Protein AF-A0AAW0XEG1-F1 (afdb_monomer_lite)

Structure (mmCIF, N/CA/C/O backbone):
data_AF-A0AAW0XEG1-F1
#
_entry.id   AF-A0AAW0XEG1-F1
#
loop_
_atom_site.group_PDB
_atom_site.id
_atom_site.type_symbol
_atom_site.label_atom_id
_atom_site.label_alt_id
_atom_site.label_comp_id
_atom_site.label_asym_id
_atom_site.label_entity_id
_atom_site.label_seq_id
_atom_site.pdbx_PDB_ins_code
_atom_site.Cartn_x
_atom_site.Cartn_y
_atom_site.Cartn_z
_atom_site.occupancy
_atom_site.B_iso_or_equiv
_atom_site.auth_seq_id
_atom_site.auth_comp_id
_atom_site.auth_asym_id
_atom_site.auth_atom_id
_atom_site.pdbx_PDB_model_num
ATOM 1 N N . ARG A 1 1 ? 23.188 5.602 -5.938 1.00 61.78 1 ARG A N 1
ATOM 2 C CA . ARG A 1 1 ? 23.023 4.148 -5.656 1.00 61.7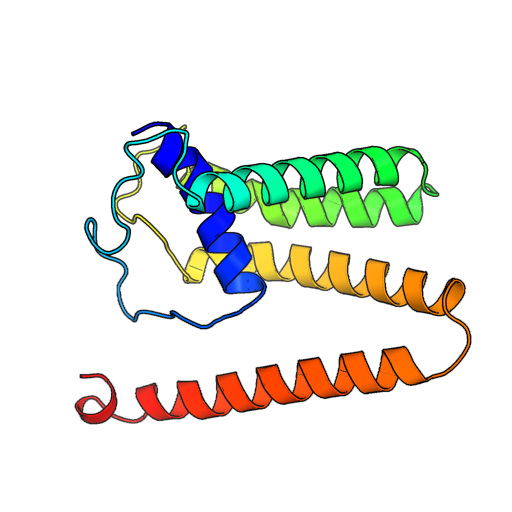8 1 ARG A CA 1
ATOM 3 C C . ARG A 1 1 ? 22.244 3.903 -4.361 1.00 61.78 1 ARG A C 1
ATOM 5 O O . ARG A 1 1 ? 21.169 3.340 -4.462 1.00 61.78 1 ARG A O 1
ATOM 12 N N . PHE A 1 2 ? 22.697 4.361 -3.184 1.00 68.75 2 PHE A N 1
ATOM 13 C CA . PHE A 1 2 ? 21.941 4.204 -1.921 1.00 68.75 2 PHE A CA 1
ATOM 14 C C . PHE A 1 2 ? 20.541 4.850 -1.949 1.00 68.75 2 PHE A C 1
ATOM 16 O O . PHE A 1 2 ? 19.564 4.214 -1.578 1.00 68.75 2 PHE A O 1
ATOM 23 N N . LEU A 1 3 ? 20.418 6.069 -2.488 1.00 65.62 3 LEU A N 1
ATOM 24 C CA . LEU A 1 3 ? 19.125 6.761 -2.622 1.00 65.62 3 LEU A CA 1
ATOM 25 C C . LEU A 1 3 ? 18.113 5.974 -3.461 1.00 65.62 3 LEU A C 1
ATOM 27 O O . LEU A 1 3 ? 16.948 5.868 -3.092 1.00 65.62 3 LEU A O 1
ATOM 31 N N . THR A 1 4 ? 18.576 5.345 -4.544 1.00 69.75 4 THR A N 1
ATOM 32 C CA . THR A 1 4 ? 17.756 4.444 -5.358 1.00 69.75 4 THR A CA 1
ATOM 33 C C . THR A 1 4 ? 17.249 3.261 -4.533 1.00 69.75 4 THR A C 1
ATOM 35 O O . THR A 1 4 ? 16.065 2.957 -4.594 1.00 69.75 4 THR A O 1
ATOM 38 N N . PHE A 1 5 ? 18.096 2.640 -3.702 1.00 72.56 5 PHE A N 1
ATOM 39 C CA . PHE A 1 5 ? 17.668 1.548 -2.818 1.00 72.56 5 PHE A CA 1
ATOM 40 C C . PHE A 1 5 ? 16.590 1.980 -1.817 1.00 72.56 5 PHE A C 1
ATOM 42 O O . PHE A 1 5 ? 15.662 1.217 -1.576 1.00 72.56 5 PHE A O 1
ATOM 49 N N . CYS A 1 6 ? 16.664 3.198 -1.274 1.00 70.56 6 CYS A N 1
ATOM 50 C CA . CYS A 1 6 ? 15.621 3.738 -0.394 1.00 70.56 6 CYS A CA 1
ATOM 51 C C . CYS A 1 6 ? 14.329 4.101 -1.144 1.00 70.56 6 CYS A C 1
ATOM 53 O O . CYS A 1 6 ? 13.245 4.051 -0.565 1.00 70.56 6 CYS A O 1
ATOM 55 N N . TYR A 1 7 ? 14.433 4.463 -2.423 1.00 77.56 7 TYR A N 1
ATOM 56 C CA . TYR A 1 7 ? 13.288 4.792 -3.271 1.00 77.56 7 TYR A CA 1
ATOM 57 C C . TYR A 1 7 ? 12.526 3.555 -3.762 1.00 77.56 7 TYR A C 1
ATOM 59 O O . TYR A 1 7 ? 11.307 3.609 -3.899 1.00 77.56 7 TYR A O 1
ATOM 67 N N . LEU A 1 8 ? 13.198 2.420 -3.976 1.00 76.19 8 LEU A N 1
ATOM 68 C CA . LEU A 1 8 ? 12.555 1.200 -4.479 1.00 76.19 8 LEU A CA 1
ATOM 69 C C . LEU A 1 8 ? 11.386 0.706 -3.597 1.00 76.19 8 LEU A C 1
ATOM 71 O O . LEU A 1 8 ? 10.320 0.428 -4.148 1.00 76.19 8 LEU A O 1
ATOM 75 N N . PRO A 1 9 ? 11.487 0.634 -2.254 1.00 76.00 9 PRO A N 1
ATOM 76 C CA . PRO A 1 9 ? 10.338 0.335 -1.397 1.00 76.00 9 PRO A CA 1
ATOM 77 C C . PRO A 1 9 ? 9.203 1.353 -1.538 1.00 76.00 9 PRO A C 1
ATOM 79 O O . PRO A 1 9 ? 8.036 0.967 -1.561 1.00 76.00 9 PRO A O 1
ATOM 82 N N . ALA A 1 10 ? 9.531 2.641 -1.676 1.00 78.50 10 ALA A N 1
ATOM 83 C CA . ALA A 1 10 ? 8.532 3.687 -1.865 1.00 78.50 10 ALA A CA 1
ATOM 84 C C . ALA A 1 10 ? 7.791 3.536 -3.197 1.00 78.50 10 ALA A C 1
ATOM 86 O O . ALA A 1 10 ? 6.569 3.654 -3.240 1.00 78.50 10 ALA A O 1
ATOM 87 N N . HIS A 1 11 ? 8.513 3.188 -4.261 1.00 78.81 11 HIS A N 1
ATOM 88 C CA . HIS A 1 11 ? 7.935 2.862 -5.559 1.00 78.81 11 HIS A CA 1
ATOM 89 C C . HIS A 1 11 ? 7.040 1.611 -5.489 1.00 78.81 11 HIS A C 1
ATOM 91 O O . HIS A 1 11 ? 5.926 1.616 -6.002 1.00 78.81 11 HIS A O 1
ATOM 97 N N . ASN A 1 12 ? 7.470 0.566 -4.778 1.00 79.50 12 ASN A N 1
ATOM 98 C CA . ASN A 1 12 ? 6.676 -0.650 -4.570 1.00 79.50 12 ASN A CA 1
ATOM 99 C C . ASN A 1 12 ? 5.373 -0.393 -3.793 1.00 79.50 12 ASN A C 1
ATOM 101 O O . ASN A 1 12 ? 4.319 -0.912 -4.154 1.00 79.50 12 ASN A O 1
ATOM 105 N N . VAL A 1 13 ? 5.411 0.433 -2.745 1.00 77.75 13 VAL A N 1
ATOM 106 C CA . VAL A 1 13 ? 4.193 0.818 -2.013 1.00 77.75 13 VAL A CA 1
ATOM 107 C C . VAL A 1 13 ? 3.319 1.757 -2.837 1.00 77.75 13 VAL A C 1
ATOM 109 O O . VAL A 1 13 ? 2.096 1.672 -2.762 1.00 77.75 13 VAL A O 1
ATOM 112 N N . TRP A 1 14 ? 3.913 2.607 -3.674 1.00 81.06 14 TRP A N 1
ATOM 113 C CA . TRP A 1 14 ? 3.147 3.388 -4.638 1.00 81.06 14 TRP A CA 1
ATOM 114 C C . TRP A 1 14 ? 2.378 2.487 -5.609 1.00 81.06 14 TRP A C 1
ATOM 116 O O . TRP A 1 14 ? 1.207 2.752 -5.856 1.00 81.06 14 TRP A O 1
ATOM 126 N N . LEU A 1 15 ? 2.969 1.382 -6.076 1.00 75.88 15 LEU A N 1
ATOM 127 C CA . LEU A 1 15 ? 2.259 0.388 -6.892 1.00 75.88 15 LEU A CA 1
ATOM 128 C C . LEU A 1 15 ? 1.104 -0.289 -6.131 1.00 75.88 15 LEU A C 1
ATOM 130 O O . LEU A 1 15 ? 0.058 -0.534 -6.730 1.00 75.88 15 LEU A O 1
ATOM 134 N N . LEU A 1 16 ? 1.252 -0.537 -4.821 1.00 75.12 16 LEU A N 1
ATOM 135 C CA . LEU A 1 16 ? 0.166 -1.048 -3.965 1.00 75.12 16 LEU A CA 1
ATOM 136 C C . LEU A 1 16 ? -0.976 -0.033 -3.791 1.00 75.12 16 LEU A C 1
ATOM 138 O O . LEU A 1 16 ? -2.147 -0.409 -3.782 1.00 75.12 16 LEU A O 1
ATOM 142 N N . LEU A 1 17 ? -0.639 1.248 -3.626 1.00 75.75 17 LEU A N 1
ATOM 143 C CA . LEU A 1 17 ? -1.598 2.336 -3.419 1.00 75.75 17 LEU A CA 1
ATOM 144 C C . LEU A 1 17 ? -2.317 2.730 -4.708 1.00 75.75 17 LEU A C 1
ATOM 146 O O . LEU A 1 17 ? -3.522 2.979 -4.713 1.00 75.75 17 LEU A O 1
ATOM 150 N N . CYS A 1 18 ? -1.556 2.838 -5.790 1.00 76.12 18 CYS A N 1
ATOM 151 C CA . CYS A 1 18 ? -2.005 3.348 -7.066 1.00 76.12 18 CYS A CA 1
ATOM 152 C C . CYS A 1 18 ? -1.326 2.554 -8.196 1.00 76.12 18 CYS A C 1
ATOM 154 O O . CYS A 1 18 ? -0.233 2.914 -8.645 1.00 76.12 18 CYS A O 1
ATOM 156 N N . PRO A 1 19 ? -1.979 1.495 -8.708 1.00 73.56 19 PRO A N 1
ATOM 157 C CA . PRO A 1 19 ? -1.448 0.672 -9.793 1.00 73.56 19 PRO A CA 1
ATOM 158 C C . PRO A 1 19 ? -1.523 1.432 -11.132 1.00 73.56 19 PRO A C 1
ATOM 160 O O . PRO A 1 19 ? -2.399 1.171 -11.952 1.00 73.56 19 PRO A O 1
ATOM 163 N N . VAL A 1 20 ? -0.721 2.487 -11.332 1.00 64.38 20 VAL A N 1
ATOM 164 C CA . VAL A 1 20 ? -0.742 3.333 -12.553 1.00 64.38 20 VAL A CA 1
ATOM 165 C C . VAL A 1 20 ? 0.253 2.853 -13.593 1.00 64.38 20 VAL A C 1
ATOM 167 O O . VAL A 1 20 ? -0.089 2.786 -14.766 1.00 64.38 20 VAL A O 1
ATOM 170 N N . THR A 1 21 ? 1.458 2.499 -13.168 1.00 65.50 21 THR A N 1
ATOM 171 C CA . THR A 1 21 ? 2.552 2.108 -14.054 1.00 65.50 21 THR A CA 1
ATOM 172 C C . THR A 1 21 ? 2.866 0.636 -13.831 1.00 65.50 21 THR A C 1
ATOM 174 O O . THR A 1 21 ? 3.871 0.330 -13.208 1.00 65.50 21 THR A O 1
ATOM 177 N N . LEU A 1 22 ? 1.992 -0.285 -14.251 1.00 68.12 22 LEU A N 1
ATOM 178 C CA . LEU A 1 22 ? 2.372 -1.703 -14.304 1.00 68.12 22 LEU A CA 1
ATOM 179 C C . LEU A 1 22 ? 3.110 -1.968 -15.610 1.00 68.12 22 LEU A C 1
ATOM 181 O O . LEU A 1 22 ? 2.597 -1.621 -16.670 1.00 68.12 22 LEU A O 1
ATOM 185 N N . SER A 1 23 ? 4.259 -2.626 -15.539 1.00 68.88 23 SER A N 1
ATOM 186 C CA . SER A 1 23 ? 4.997 -3.127 -16.700 1.00 68.88 23 SER A CA 1
ATOM 187 C C . SER A 1 23 ? 5.017 -4.651 -16.662 1.00 68.88 23 SER A C 1
ATOM 189 O O . SER A 1 23 ? 5.055 -5.218 -15.573 1.00 68.88 23 SER A O 1
ATOM 191 N N . TYR A 1 24 ? 5.007 -5.300 -17.830 1.00 64.38 24 TYR A N 1
ATOM 192 C CA . TYR A 1 24 ? 5.131 -6.760 -17.924 1.00 64.38 24 TYR A CA 1
ATOM 193 C C . TYR A 1 24 ? 6.534 -7.242 -17.509 1.00 64.38 24 TYR A C 1
ATOM 195 O O . TYR A 1 24 ? 6.685 -8.361 -17.024 1.00 64.38 24 TYR A O 1
ATOM 203 N N . ASP A 1 25 ? 7.551 -6.393 -17.687 1.00 64.81 25 ASP A N 1
ATOM 204 C CA . ASP A 1 25 ? 8.924 -6.625 -17.246 1.00 64.81 25 ASP A CA 1
ATOM 205 C C . ASP A 1 25 ? 9.535 -5.304 -16.750 1.00 64.81 25 ASP A C 1
ATOM 207 O O . ASP A 1 25 ? 9.392 -4.250 -17.380 1.00 64.81 25 ASP A O 1
ATOM 211 N N . TRP A 1 26 ? 10.178 -5.349 -15.584 1.00 66.50 26 TRP A N 1
ATOM 212 C CA . TRP A 1 26 ? 10.880 -4.215 -14.981 1.00 66.50 26 TRP A CA 1
ATOM 213 C C . TRP A 1 26 ? 12.379 -4.454 -15.121 1.00 66.50 26 TRP A C 1
ATOM 215 O O . TRP A 1 26 ? 13.023 -5.043 -14.247 1.00 66.50 26 TRP A O 1
ATOM 225 N N . GLN A 1 27 ? 12.931 -3.997 -16.239 1.00 63.75 27 GLN A N 1
ATOM 226 C CA . GLN A 1 27 ? 14.347 -4.147 -16.550 1.00 63.75 27 GLN A CA 1
ATOM 227 C C . GLN A 1 27 ? 15.208 -3.123 -15.791 1.00 63.75 27 GLN A C 1
ATOM 229 O O . GLN A 1 27 ? 14.716 -2.151 -15.214 1.00 63.75 27 GLN A O 1
ATOM 234 N N . MET A 1 28 ? 16.525 -3.356 -15.776 1.00 54.81 28 MET A N 1
ATOM 235 C CA . MET A 1 28 ? 17.515 -2.606 -14.981 1.00 54.81 28 MET A CA 1
ATOM 236 C C . MET A 1 28 ? 17.533 -1.081 -15.219 1.00 54.81 28 MET A C 1
ATOM 238 O O . MET A 1 28 ? 18.046 -0.354 -14.372 1.00 54.81 28 MET A O 1
ATOM 242 N N . GLU A 1 29 ? 16.930 -0.584 -16.304 1.00 59.56 29 GLU A N 1
ATOM 243 C CA . GLU A 1 29 ? 16.856 0.847 -16.645 1.00 59.56 29 GLU A CA 1
ATOM 244 C C . GLU A 1 29 ? 15.446 1.453 -16.551 1.00 59.56 29 GLU A C 1
ATOM 246 O O . GLU A 1 29 ? 15.262 2.644 -16.798 1.00 59.56 29 GLU A O 1
ATOM 251 N N . SER A 1 30 ? 14.435 0.679 -16.147 1.00 60.16 30 SER A N 1
ATOM 252 C CA . SER A 1 30 ? 13.047 1.161 -16.085 1.00 60.16 30 SER A CA 1
ATOM 253 C C . SER A 1 30 ? 12.821 2.238 -15.012 1.00 60.16 30 SER A C 1
ATOM 255 O O . SER A 1 30 ? 11.851 2.991 -15.085 1.00 60.16 30 SER A O 1
ATOM 257 N N . ILE A 1 31 ? 13.703 2.329 -14.008 1.00 68.06 31 ILE A N 1
ATOM 258 C CA . ILE A 1 31 ? 13.630 3.331 -12.937 1.00 68.06 31 ILE A CA 1
ATOM 259 C C . ILE A 1 31 ? 14.883 4.216 -12.997 1.00 68.06 31 ILE A C 1
ATOM 261 O O . ILE A 1 31 ? 15.975 3.736 -12.679 1.00 68.06 31 ILE A O 1
ATOM 265 N N . PRO A 1 32 ? 14.750 5.515 -13.344 1.00 69.75 32 PRO A N 1
ATOM 266 C CA . PRO A 1 32 ? 15.899 6.406 -13.444 1.00 69.75 32 PRO A CA 1
ATOM 267 C C . PRO A 1 32 ? 16.610 6.528 -12.100 1.00 69.75 32 PRO A C 1
ATOM 269 O O . PRO A 1 32 ? 15.967 6.661 -11.052 1.00 69.75 32 PRO A O 1
ATOM 272 N N . LEU A 1 33 ? 17.941 6.503 -12.140 1.00 71.12 33 LEU A N 1
ATOM 273 C CA . LEU A 1 33 ? 18.761 6.549 -10.941 1.00 71.12 33 LEU A CA 1
ATOM 274 C C . LEU A 1 33 ? 18.563 7.884 -10.211 1.00 71.12 33 LEU A C 1
ATOM 276 O O . LEU A 1 33 ? 18.797 8.947 -10.777 1.00 71.12 33 LEU A O 1
ATOM 280 N N . VAL A 1 34 ? 18.191 7.828 -8.932 1.00 72.00 34 VAL A N 1
ATOM 281 C CA . VAL A 1 34 ? 18.130 9.028 -8.091 1.00 72.00 34 VAL A CA 1
ATOM 282 C C . VAL A 1 34 ? 19.562 9.445 -7.748 1.00 72.00 34 VAL A C 1
ATOM 284 O O . VAL A 1 34 ? 20.238 8.800 -6.936 1.00 72.00 34 VAL A O 1
ATOM 287 N N . SER A 1 35 ? 20.048 10.490 -8.419 1.00 66.56 35 SER A N 1
ATOM 288 C CA . SER A 1 35 ? 21.395 11.047 -8.240 1.00 66.56 35 SER A CA 1
ATOM 289 C C . SER A 1 35 ? 21.447 12.152 -7.187 1.00 66.56 35 SER A C 1
ATOM 291 O O . SER A 1 35 ? 22.475 12.323 -6.537 1.00 66.56 35 SER A O 1
ATOM 293 N N . THR A 1 36 ? 20.344 12.879 -6.997 1.00 72.94 36 THR A N 1
ATOM 294 C CA . THR A 1 36 ? 20.314 14.125 -6.221 1.00 72.94 36 THR A CA 1
ATOM 295 C C . THR A 1 36 ? 19.432 13.980 -4.984 1.00 72.94 36 THR A C 1
ATOM 297 O O . THR A 1 36 ? 18.353 13.394 -5.041 1.00 72.94 36 THR A O 1
ATOM 300 N N . LEU A 1 37 ? 19.864 14.548 -3.854 1.00 66.38 37 LEU A N 1
ATOM 301 C CA . LEU A 1 37 ? 19.084 14.562 -2.606 1.00 66.38 37 LEU A CA 1
ATOM 302 C C . LEU A 1 37 ? 17.812 15.425 -2.709 1.00 66.38 37 LEU A C 1
ATOM 304 O O . LEU A 1 37 ? 16.800 15.097 -2.100 1.00 66.38 37 LEU A O 1
ATOM 308 N N . LEU A 1 38 ? 17.848 16.476 -3.532 1.00 71.44 38 LEU A N 1
ATOM 309 C CA . LEU A 1 38 ? 16.732 17.388 -3.825 1.00 71.44 38 LEU A CA 1
ATOM 310 C C . LEU A 1 38 ? 15.744 16.858 -4.877 1.00 71.44 38 LEU A C 1
ATOM 312 O O . LEU A 1 38 ? 14.826 17.572 -5.268 1.00 71.44 38 LEU A O 1
ATOM 316 N N . ASP A 1 39 ? 15.920 15.627 -5.356 1.00 73.69 39 ASP A N 1
ATOM 317 C CA . ASP A 1 39 ? 14.936 15.011 -6.242 1.00 73.69 39 ASP A CA 1
ATOM 318 C C . ASP A 1 39 ? 13.613 14.804 -5.480 1.00 73.69 39 ASP A C 1
ATOM 320 O O . ASP A 1 39 ? 13.593 14.209 -4.397 1.00 73.69 39 ASP A O 1
ATOM 324 N N . GLY A 1 40 ? 12.496 15.268 -6.051 1.00 73.62 40 GLY A N 1
ATOM 325 C CA . GLY A 1 40 ? 11.155 15.116 -5.473 1.00 73.62 40 GLY A CA 1
ATOM 326 C C . GLY A 1 40 ? 10.788 13.655 -5.186 1.00 73.62 40 GLY A C 1
ATOM 327 O O . GLY A 1 40 ? 9.984 13.374 -4.297 1.00 73.62 40 GLY A O 1
ATOM 328 N N . ARG A 1 41 ? 11.445 12.695 -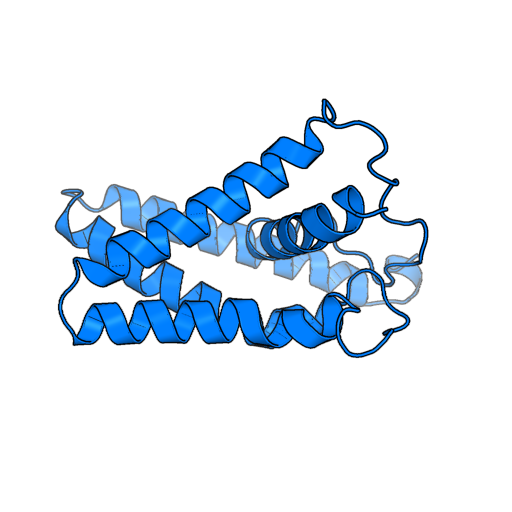5.847 1.00 76.88 41 ARG A N 1
ATOM 329 C CA . ARG A 1 41 ? 11.313 11.255 -5.562 1.00 76.88 41 ARG A CA 1
ATOM 330 C C . ARG A 1 41 ? 11.731 10.873 -4.142 1.00 76.88 41 ARG A C 1
ATOM 332 O O . ARG A 1 41 ? 11.136 9.967 -3.562 1.00 76.88 41 ARG A O 1
ATOM 339 N N . ASN A 1 42 ? 12.685 11.584 -3.540 1.00 79.75 42 ASN A N 1
ATOM 340 C CA . ASN A 1 42 ? 13.080 11.339 -2.151 1.00 79.75 42 ASN A CA 1
ATOM 341 C C . ASN A 1 42 ? 11.968 11.712 -1.162 1.00 79.75 42 ASN A C 1
ATOM 343 O O . ASN A 1 42 ? 11.888 11.111 -0.091 1.00 79.75 42 ASN A O 1
ATOM 347 N N . MET A 1 43 ? 11.058 12.625 -1.527 1.00 80.44 43 MET A N 1
ATOM 348 C CA . MET A 1 43 ? 9.878 12.925 -0.709 1.00 80.44 43 MET A CA 1
ATOM 349 C C . MET A 1 43 ? 8.952 11.709 -0.591 1.00 80.44 43 MET A C 1
ATOM 351 O O . MET A 1 43 ? 8.361 11.490 0.467 1.00 80.44 43 MET A O 1
ATOM 355 N N . ALA A 1 44 ? 8.864 10.871 -1.631 1.00 80.00 44 ALA A N 1
ATOM 356 C CA . ALA A 1 44 ? 8.105 9.623 -1.572 1.00 80.00 44 ALA A CA 1
ATOM 357 C C . ALA A 1 44 ? 8.738 8.638 -0.571 1.00 80.00 44 ALA A C 1
ATOM 359 O O . ALA A 1 44 ? 8.040 8.061 0.258 1.00 80.00 44 ALA A O 1
ATOM 360 N N . SER A 1 45 ? 10.067 8.516 -0.566 1.00 81.75 45 SER A N 1
ATOM 361 C CA . SER A 1 45 ? 10.791 7.696 0.416 1.00 81.75 45 SER A CA 1
ATOM 362 C C . SER A 1 45 ? 10.607 8.215 1.843 1.00 81.75 45 SER A C 1
ATOM 364 O O . SER A 1 45 ? 10.291 7.446 2.750 1.00 81.75 45 SER A O 1
ATOM 366 N N . ILE A 1 46 ? 10.747 9.527 2.051 1.00 83.94 46 ILE A N 1
ATOM 367 C CA . ILE A 1 46 ? 10.569 10.156 3.367 1.00 83.94 46 ILE A CA 1
ATOM 368 C C . ILE A 1 46 ? 9.133 9.962 3.864 1.00 83.94 46 ILE A C 1
ATOM 370 O O . ILE A 1 46 ? 8.935 9.520 4.995 1.00 83.94 46 ILE A O 1
ATOM 374 N N . SER A 1 47 ? 8.126 10.243 3.033 1.00 86.25 47 SER A N 1
ATOM 375 C CA . SER A 1 47 ? 6.712 10.061 3.399 1.00 86.25 47 SER A CA 1
ATOM 376 C C . SER A 1 47 ? 6.377 8.602 3.730 1.00 86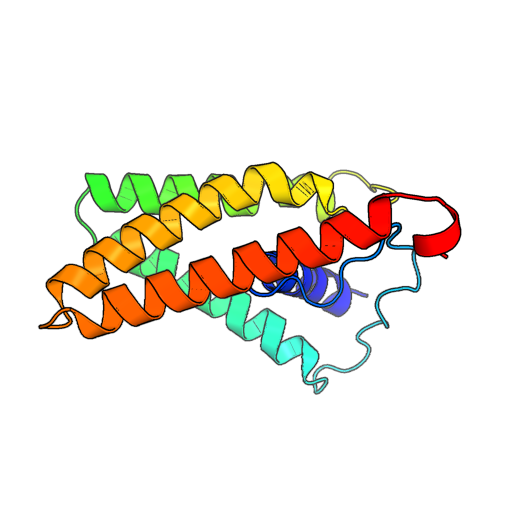.25 47 SER A C 1
ATOM 378 O O . SER A 1 47 ? 5.681 8.335 4.711 1.00 86.25 47 SER A O 1
ATOM 380 N N . LEU A 1 48 ? 6.945 7.642 2.998 1.00 84.62 48 LEU A N 1
ATOM 381 C CA . LEU A 1 48 ? 6.813 6.222 3.307 1.00 84.62 48 LEU A CA 1
ATOM 382 C C . LEU A 1 48 ? 7.392 5.880 4.685 1.00 84.62 48 LEU A C 1
ATOM 384 O O . LEU A 1 48 ? 6.662 5.389 5.547 1.00 84.62 48 LEU A O 1
ATOM 388 N N . TYR A 1 49 ? 8.677 6.149 4.922 1.00 85.38 49 TYR A N 1
ATOM 389 C CA . TYR A 1 49 ? 9.322 5.767 6.181 1.00 85.38 49 TYR A CA 1
ATOM 390 C C . TYR A 1 49 ? 8.721 6.498 7.386 1.00 85.38 49 TYR A C 1
ATOM 392 O O . TYR A 1 49 ? 8.544 5.891 8.444 1.00 85.38 49 TYR A O 1
ATOM 400 N N . THR A 1 50 ? 8.330 7.765 7.223 1.00 87.00 50 THR A N 1
ATOM 401 C CA . THR A 1 50 ? 7.604 8.510 8.264 1.00 87.00 50 THR A CA 1
ATOM 402 C C . THR A 1 50 ? 6.231 7.906 8.543 1.00 87.00 50 THR A C 1
ATOM 404 O O . THR A 1 50 ? 5.891 7.721 9.710 1.00 87.00 50 THR A O 1
ATOM 407 N N . SER A 1 51 ? 5.461 7.516 7.522 1.00 87.19 51 SER A N 1
ATOM 408 C CA . SER A 1 51 ? 4.164 6.856 7.728 1.00 87.19 51 SER A CA 1
ATOM 409 C C . SER A 1 51 ? 4.299 5.511 8.454 1.00 87.19 51 SER A C 1
ATOM 411 O O . SER A 1 51 ? 3.546 5.246 9.392 1.00 87.19 51 SER A O 1
ATOM 413 N N . LEU A 1 52 ? 5.302 4.697 8.104 1.00 86.81 52 LEU A N 1
ATOM 414 C CA . LEU A 1 52 ? 5.599 3.431 8.782 1.00 86.81 52 LEU A CA 1
ATOM 415 C C . LEU A 1 52 ? 5.997 3.657 10.243 1.00 86.81 52 LEU A C 1
ATOM 417 O O . LEU A 1 52 ? 5.509 2.955 11.132 1.00 86.81 52 LEU A O 1
ATOM 421 N N . LEU A 1 53 ? 6.835 4.663 10.504 1.00 88.38 53 LEU A N 1
ATOM 422 C CA . LEU A 1 53 ? 7.238 5.035 11.858 1.00 88.38 53 LEU A CA 1
ATOM 423 C C . LEU A 1 53 ? 6.036 5.493 12.691 1.00 88.38 53 LEU A C 1
ATOM 425 O O . LEU A 1 53 ? 5.853 5.025 13.814 1.00 88.38 53 LEU A O 1
ATOM 429 N N . LEU A 1 54 ? 5.182 6.359 12.141 1.00 90.62 54 LEU A N 1
ATOM 430 C CA . LEU A 1 54 ? 3.970 6.824 12.816 1.00 90.62 54 LEU A CA 1
ATOM 431 C C . LEU A 1 54 ? 3.005 5.670 13.101 1.00 90.62 54 LEU A C 1
ATOM 433 O O . LEU A 1 54 ? 2.461 5.593 14.202 1.00 90.62 54 LEU A O 1
ATOM 437 N N . LEU A 1 55 ? 2.825 4.744 12.156 1.00 87.69 55 LEU A N 1
ATOM 438 C CA . LEU A 1 55 ? 2.014 3.543 12.361 1.00 87.69 55 LEU A CA 1
ATOM 439 C C . LEU A 1 55 ? 2.579 2.676 13.488 1.00 87.69 55 LEU A C 1
ATOM 441 O O . LEU A 1 55 ? 1.821 2.291 14.381 1.00 87.69 55 LEU A O 1
ATOM 445 N N . MET A 1 56 ? 3.892 2.446 13.504 1.00 87.88 56 MET A N 1
ATOM 446 C CA . MET A 1 56 ? 4.573 1.681 14.549 1.00 87.88 56 MET A CA 1
ATOM 447 C C . MET A 1 56 ? 4.432 2.340 15.929 1.00 87.88 56 MET A C 1
ATOM 449 O O . MET A 1 56 ? 4.019 1.692 16.891 1.00 87.88 56 MET A O 1
ATOM 453 N N . VAL A 1 57 ? 4.680 3.648 16.029 1.00 90.31 57 VAL A N 1
ATOM 454 C CA . VAL A 1 57 ? 4.513 4.412 17.278 1.00 90.31 57 VAL A CA 1
ATOM 455 C C . VAL A 1 57 ? 3.048 4.421 17.721 1.00 90.31 57 VAL A C 1
ATOM 457 O O . VAL A 1 57 ? 2.751 4.240 18.903 1.00 90.31 57 VAL A O 1
ATOM 460 N N . SER A 1 58 ? 2.106 4.572 16.786 1.00 86.75 58 SER A N 1
ATOM 461 C CA . SER A 1 58 ? 0.675 4.517 17.095 1.00 86.75 58 SER A CA 1
ATOM 462 C C . SER A 1 58 ? 0.249 3.136 17.600 1.00 86.75 58 SER A C 1
ATOM 464 O O . SER A 1 58 ? -0.608 3.056 18.478 1.00 86.75 58 SER A O 1
ATOM 466 N N . ALA A 1 59 ? 0.866 2.054 17.108 1.00 87.81 59 ALA A N 1
ATOM 467 C CA . ALA A 1 59 ? 0.590 0.692 17.553 1.00 87.81 59 ALA A CA 1
ATOM 468 C C . ALA A 1 59 ? 0.963 0.491 19.029 1.00 87.81 59 ALA A C 1
ATOM 470 O O . ALA A 1 59 ? 0.260 -0.224 19.745 1.00 87.81 59 ALA A O 1
ATOM 471 N N . LEU A 1 60 ? 2.006 1.171 19.520 1.00 87.88 60 LEU A N 1
ATOM 472 C CA . LEU A 1 60 ? 2.391 1.129 20.937 1.00 87.88 60 LEU A CA 1
ATOM 473 C C . LEU A 1 60 ? 1.320 1.729 21.859 1.00 87.88 60 LEU A C 1
ATOM 475 O O . LEU A 1 60 ? 1.187 1.290 22.998 1.00 87.88 60 LEU A O 1
ATOM 479 N N . ARG A 1 61 ? 0.524 2.682 21.358 1.00 87.12 61 ARG A N 1
ATOM 480 C CA . ARG A 1 61 ? -0.565 3.338 22.104 1.00 87.12 61 ARG A CA 1
ATOM 481 C C . ARG A 1 61 ? -1.901 2.586 22.038 1.00 87.12 61 ARG A C 1
ATOM 483 O O . ARG A 1 61 ? -2.862 2.984 22.690 1.00 87.12 61 ARG A O 1
ATOM 490 N N . GLN A 1 62 ? -1.995 1.522 21.242 1.00 84.88 62 GLN A N 1
ATOM 491 C CA . GLN A 1 62 ? -3.243 0.793 21.010 1.00 84.88 62 GLN A CA 1
ATOM 492 C C . GLN A 1 62 ? -3.451 -0.371 21.984 1.00 84.88 62 GLN A C 1
ATOM 494 O O . GLN A 1 62 ? -2.518 -0.898 22.591 1.00 84.88 62 GLN A O 1
ATOM 499 N N . ARG A 1 63 ? -4.706 -0.835 22.083 1.00 86.56 63 ARG A N 1
ATOM 500 C CA . ARG A 1 63 ? -5.054 -2.064 22.816 1.00 86.56 63 ARG A CA 1
ATOM 501 C C . ARG A 1 63 ? -4.279 -3.260 22.255 1.00 86.56 63 ARG A C 1
ATOM 503 O O . ARG A 1 63 ? -4.074 -3.351 21.046 1.00 86.56 63 ARG A O 1
ATOM 510 N N . ARG A 1 64 ? -3.946 -4.234 23.115 1.00 88.38 64 ARG A N 1
ATOM 511 C CA . ARG A 1 64 ? -3.132 -5.424 22.775 1.00 88.38 64 ARG A CA 1
ATOM 512 C C . ARG A 1 64 ? -3.562 -6.109 21.471 1.00 88.38 64 ARG A C 1
ATOM 514 O O . ARG A 1 64 ? -2.704 -6.440 20.664 1.00 88.38 64 ARG A O 1
ATOM 521 N N . ARG A 1 65 ? -4.870 -6.287 21.243 1.00 86.25 65 ARG A N 1
ATOM 522 C CA . ARG A 1 65 ? -5.399 -6.924 20.024 1.00 86.25 65 ARG A CA 1
ATOM 523 C C . ARG A 1 65 ? -5.143 -6.094 18.762 1.00 86.25 65 ARG A C 1
ATOM 525 O O . ARG A 1 65 ? -4.653 -6.641 17.785 1.00 86.25 65 ARG A O 1
ATOM 532 N N . GLU A 1 66 ? -5.440 -4.794 18.785 1.00 85.19 66 GLU A N 1
ATOM 533 C CA . GLU A 1 66 ? -5.199 -3.908 17.633 1.00 85.19 66 GLU A CA 1
ATOM 534 C C . GLU A 1 66 ? -3.699 -3.760 17.354 1.00 85.19 66 GLU A C 1
ATOM 536 O O . GLU A 1 66 ? -3.281 -3.842 16.202 1.00 85.19 66 GLU A O 1
ATOM 541 N N . ARG A 1 67 ? -2.883 -3.652 18.411 1.00 89.00 67 ARG A N 1
ATOM 542 C CA . ARG A 1 67 ? -1.421 -3.627 18.311 1.00 89.00 67 ARG A CA 1
ATOM 543 C C . ARG A 1 67 ? -0.875 -4.869 17.615 1.00 89.00 67 ARG A C 1
ATOM 545 O O . ARG A 1 67 ? -0.042 -4.734 16.729 1.00 89.00 67 ARG A O 1
ATOM 552 N N . LEU A 1 68 ? -1.339 -6.063 17.999 1.00 89.00 68 LEU A N 1
ATOM 553 C CA . LEU A 1 68 ? -0.908 -7.310 17.364 1.00 89.00 68 LEU A CA 1
ATOM 554 C C . LEU A 1 68 ? -1.245 -7.312 15.876 1.00 89.00 68 LEU A C 1
ATOM 556 O O . LEU A 1 68 ? -0.371 -7.621 15.078 1.00 89.00 68 LEU A O 1
ATOM 560 N N . VAL A 1 69 ? -2.465 -6.919 15.500 1.00 89.00 69 VAL A N 1
ATOM 561 C CA . VAL A 1 69 ? -2.850 -6.855 14.083 1.00 89.00 69 VAL A CA 1
ATOM 562 C C . VAL A 1 69 ? -1.957 -5.876 13.326 1.00 89.00 69 VAL A C 1
ATOM 564 O O . VAL A 1 69 ? -1.386 -6.263 12.319 1.00 89.00 69 VAL A O 1
ATOM 567 N N . VAL A 1 70 ? -1.760 -4.649 13.822 1.00 89.69 70 VAL A N 1
ATOM 568 C CA . VAL A 1 70 ? -0.915 -3.653 13.137 1.00 89.69 70 VAL A CA 1
ATOM 569 C C . VAL A 1 70 ? 0.531 -4.136 13.001 1.00 89.69 70 VAL A C 1
ATOM 571 O O . VAL A 1 70 ? 1.099 -4.026 11.921 1.00 89.69 70 VAL A O 1
ATOM 574 N N . VAL A 1 71 ? 1.119 -4.707 14.056 1.00 89.50 71 VAL A N 1
ATOM 575 C CA . VAL A 1 71 ? 2.497 -5.224 14.015 1.00 89.50 71 VAL A CA 1
ATOM 576 C C . VAL A 1 71 ? 2.619 -6.397 13.043 1.00 89.50 71 VAL A C 1
ATOM 578 O O . VAL A 1 71 ? 3.523 -6.392 12.215 1.00 89.50 71 VAL A O 1
ATOM 581 N N . TRP A 1 72 ? 1.700 -7.366 13.084 1.00 90.69 72 TRP A N 1
ATOM 582 C CA . TRP A 1 72 ? 1.689 -8.478 12.129 1.00 90.69 72 TRP A CA 1
ATOM 583 C C . TRP A 1 72 ? 1.531 -7.990 10.693 1.00 90.69 72 TRP A C 1
ATOM 585 O O . TRP A 1 72 ? 2.267 -8.437 9.817 1.00 90.69 72 TRP A O 1
ATOM 595 N N . SER A 1 73 ? 0.639 -7.033 10.451 1.00 89.25 73 SER A N 1
ATOM 596 C CA . SER A 1 73 ? 0.470 -6.447 9.127 1.00 89.25 73 SER A CA 1
ATOM 597 C C . SER A 1 73 ? 1.729 -5.737 8.638 1.00 89.25 73 SER A C 1
ATOM 599 O O . SER A 1 73 ? 2.090 -5.896 7.478 1.00 89.25 73 SER A O 1
ATOM 601 N N . LEU A 1 74 ? 2.423 -4.994 9.508 1.00 88.31 74 LEU A N 1
ATOM 602 C CA . LEU A 1 74 ? 3.696 -4.345 9.177 1.00 88.31 74 LEU A CA 1
ATOM 603 C C . LEU A 1 74 ? 4.807 -5.369 8.910 1.00 88.31 74 LEU A C 1
ATOM 605 O O . LEU A 1 74 ? 5.598 -5.180 7.992 1.00 88.31 74 LEU A O 1
ATOM 609 N N . LEU A 1 75 ? 4.854 -6.470 9.664 1.00 88.44 75 LEU A N 1
ATOM 610 C CA . LEU A 1 75 ? 5.806 -7.557 9.424 1.00 88.44 75 LEU 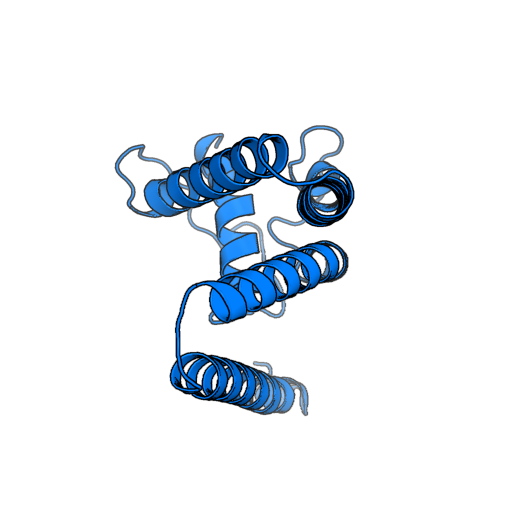A CA 1
ATOM 611 C C . LEU A 1 75 ? 5.555 -8.219 8.069 1.00 88.44 75 LEU A C 1
ATOM 613 O O . LEU A 1 75 ? 6.487 -8.367 7.285 1.00 88.44 75 LEU A O 1
ATOM 617 N N . VAL A 1 76 ? 4.304 -8.558 7.760 1.00 86.75 76 VAL A N 1
ATOM 618 C CA . VAL A 1 76 ? 3.929 -9.137 6.461 1.00 86.75 76 VAL A CA 1
ATOM 619 C C . VAL A 1 76 ? 4.155 -8.143 5.317 1.00 86.75 76 VAL A C 1
ATOM 621 O O . VAL A 1 76 ? 4.508 -8.555 4.217 1.00 86.75 76 VAL A O 1
ATOM 624 N N . LEU A 1 77 ? 4.008 -6.840 5.571 1.00 85.38 77 LEU A N 1
ATOM 625 C CA . LEU A 1 77 ? 4.311 -5.794 4.599 1.00 85.38 77 LEU A CA 1
ATOM 626 C C . LEU A 1 77 ? 5.819 -5.688 4.334 1.00 85.38 77 LEU A C 1
ATOM 628 O O . LEU A 1 77 ? 6.204 -5.599 3.179 1.00 85.38 77 LEU A O 1
ATOM 632 N N . CYS A 1 78 ? 6.666 -5.704 5.369 1.00 82.25 78 CYS A N 1
ATOM 633 C CA . CYS A 1 78 ? 8.095 -5.387 5.254 1.00 82.25 78 CYS A CA 1
ATOM 634 C C . CYS A 1 78 ? 9.005 -6.605 5.023 1.00 82.25 78 CYS A C 1
ATOM 636 O O . CYS A 1 78 ? 9.984 -6.500 4.284 1.00 82.25 78 CYS A O 1
ATOM 638 N N . LEU A 1 79 ? 8.721 -7.756 5.644 1.00 81.75 79 LEU A N 1
ATOM 639 C CA . LEU A 1 79 ? 9.591 -8.940 5.577 1.00 81.75 79 LEU A CA 1
ATOM 640 C C . LEU A 1 79 ? 9.804 -9.473 4.148 1.00 81.75 79 LEU A C 1
ATOM 642 O O . LEU A 1 79 ? 10.949 -9.784 3.822 1.00 81.75 79 LEU A O 1
ATOM 646 N N . PRO A 1 80 ? 8.789 -9.535 3.262 1.00 77.19 80 PRO A N 1
ATOM 647 C CA . PRO A 1 80 ? 8.983 -10.009 1.889 1.00 77.19 80 PRO A CA 1
ATOM 648 C C . PRO A 1 80 ? 9.894 -9.106 1.049 1.00 77.19 80 PRO A C 1
ATOM 650 O O . PRO A 1 80 ? 10.426 -9.552 0.035 1.00 77.19 80 PRO A O 1
ATOM 653 N N . PHE A 1 81 ? 10.106 -7.853 1.468 1.00 72.69 81 PHE A N 1
ATOM 654 C CA . PHE A 1 81 ? 11.044 -6.948 0.809 1.00 72.69 81 PHE A CA 1
ATOM 655 C C . PHE A 1 81 ? 12.488 -7.129 1.284 1.00 72.69 81 PHE A C 1
ATOM 657 O O . PHE A 1 81 ? 13.387 -6.667 0.590 1.00 72.69 81 PHE A O 1
ATOM 664 N N . LEU A 1 82 ? 12.756 -7.816 2.404 1.00 72.94 82 LEU A N 1
ATOM 665 C CA . LEU A 1 82 ? 14.131 -8.027 2.886 1.00 72.94 82 LEU A CA 1
ATOM 666 C C . LEU A 1 82 ? 15.024 -8.794 1.893 1.00 72.94 82 LEU A C 1
ATOM 668 O O . LEU A 1 82 ? 16.180 -8.406 1.735 1.00 72.94 82 LEU A O 1
ATOM 672 N N . PRO A 1 83 ? 14.544 -9.832 1.183 1.00 65.38 83 PRO A N 1
ATOM 673 C CA . PRO A 1 83 ? 15.312 -10.426 0.090 1.00 65.38 83 PRO A CA 1
ATOM 674 C C . PRO A 1 83 ? 15.479 -9.463 -1.094 1.00 65.38 83 PRO A C 1
ATOM 676 O O . PRO A 1 83 ? 16.522 -9.452 -1.739 1.00 65.38 83 PRO A O 1
ATOM 679 N N . ALA A 1 84 ? 14.472 -8.627 -1.364 1.00 64.81 84 ALA A N 1
ATOM 680 C CA . ALA A 1 84 ? 14.448 -7.706 -2.501 1.00 64.81 84 ALA A CA 1
ATOM 681 C C . ALA A 1 84 ? 15.344 -6.467 -2.325 1.00 64.81 84 ALA A C 1
ATOM 683 O O . ALA A 1 84 ? 15.711 -5.834 -3.312 1.00 64.81 84 ALA A O 1
ATOM 684 N N . THR A 1 85 ? 15.736 -6.111 -1.095 1.00 66.12 85 THR A N 1
ATOM 685 C CA . THR A 1 85 ? 16.660 -4.989 -0.844 1.00 66.12 85 THR A CA 1
ATOM 686 C C . THR A 1 85 ? 18.103 -5.296 -1.238 1.00 66.12 85 THR A C 1
ATOM 688 O O . THR A 1 85 ? 18.960 -4.421 -1.122 1.00 66.12 85 THR A O 1
ATOM 691 N N . ASN A 1 86 ? 18.390 -6.510 -1.721 1.00 66.81 86 ASN A N 1
ATOM 692 C CA . ASN A 1 86 ? 19.728 -6.959 -2.099 1.00 66.81 86 ASN A CA 1
ATOM 693 C C . ASN A 1 86 ? 20.757 -6.923 -0.950 1.00 66.81 86 ASN A C 1
ATOM 695 O O . ASN A 1 86 ? 21.959 -6.989 -1.204 1.00 66.81 86 ASN A O 1
ATOM 699 N N . VAL A 1 87 ? 20.296 -6.825 0.307 1.00 66.56 87 VAL A N 1
ATOM 700 C CA . VAL A 1 87 ? 21.154 -6.754 1.506 1.00 66.56 87 VAL A CA 1
ATOM 701 C C . VAL A 1 87 ? 21.764 -8.116 1.833 1.00 66.56 87 VAL A C 1
ATOM 703 O O . VAL A 1 87 ? 22.945 -8.192 2.154 1.00 66.56 87 VAL A O 1
ATOM 706 N N . PHE A 1 88 ? 20.973 -9.189 1.725 1.00 68.00 88 PHE A N 1
ATOM 707 C CA . PHE A 1 88 ? 21.419 -10.552 2.037 1.00 68.00 88 PHE A CA 1
ATOM 708 C C . PHE A 1 88 ? 21.801 -11.354 0.789 1.00 68.00 88 PHE A C 1
ATOM 710 O O . PHE A 1 88 ? 22.763 -12.113 0.817 1.00 68.00 88 PHE A O 1
ATOM 717 N N . PHE A 1 89 ? 21.079 -11.159 -0.319 1.00 69.62 89 PHE A N 1
ATOM 718 C CA . PHE A 1 89 ? 21.303 -11.866 -1.581 1.00 69.62 89 PHE A CA 1
ATOM 719 C C . PHE A 1 89 ? 21.067 -10.909 -2.743 1.00 69.62 89 PHE A C 1
ATOM 721 O O . PHE A 1 89 ? 20.060 -10.210 -2.753 1.00 69.62 89 PHE A O 1
ATOM 728 N N . ARG A 1 90 ? 21.974 -10.868 -3.725 1.00 64.44 90 ARG A N 1
ATOM 729 C CA . ARG A 1 90 ? 21.765 -10.076 -4.944 1.00 64.44 90 ARG A CA 1
ATOM 730 C C . ARG A 1 90 ? 20.763 -10.796 -5.835 1.00 64.44 90 ARG A C 1
ATOM 732 O O . ARG A 1 90 ? 21.096 -11.794 -6.468 1.00 64.44 90 ARG A O 1
ATOM 739 N N . VAL A 1 91 ? 19.546 -10.288 -5.870 1.00 62.41 91 VAL A N 1
ATOM 740 C CA . VAL A 1 91 ? 18.479 -10.764 -6.732 1.00 62.41 91 VAL A CA 1
ATOM 741 C C . VAL A 1 91 ? 18.482 -9.947 -8.027 1.00 62.41 91 VAL A C 1
ATOM 743 O O . VAL A 1 91 ? 18.641 -8.731 -8.010 1.00 62.41 91 VAL A O 1
ATOM 746 N N . GLY A 1 92 ? 18.355 -10.622 -9.173 1.00 60.41 92 GLY A N 1
ATOM 747 C CA . GLY A 1 92 ? 18.540 -10.023 -10.503 1.00 60.41 92 GLY A CA 1
ATOM 748 C C . GLY A 1 92 ? 17.409 -9.115 -11.004 1.00 60.41 92 GLY A C 1
ATOM 749 O O . GLY A 1 92 ? 17.483 -8.656 -12.137 1.00 60.41 92 GLY A O 1
ATOM 750 N N . PHE A 1 93 ? 16.369 -8.863 -10.203 1.00 63.09 93 PHE A N 1
ATOM 751 C CA . PHE A 1 93 ? 15.236 -8.008 -10.575 1.00 63.09 93 PHE A CA 1
ATOM 752 C C . PHE A 1 93 ? 15.207 -6.720 -9.738 1.00 63.09 93 PHE A C 1
ATOM 754 O O . PHE A 1 93 ? 15.477 -6.743 -8.538 1.00 63.09 93 PHE A O 1
ATOM 761 N N . VAL A 1 94 ? 14.871 -5.590 -10.373 1.00 60.91 94 VAL A N 1
ATOM 762 C CA . VAL A 1 94 ? 14.817 -4.265 -9.718 1.00 60.91 94 VAL A CA 1
ATOM 763 C C . VAL A 1 94 ? 13.497 -4.068 -8.972 1.00 60.91 94 VAL A C 1
ATOM 765 O O . VAL A 1 94 ? 13.479 -3.595 -7.836 1.00 60.91 94 VAL A O 1
ATOM 768 N N . VAL A 1 95 ? 12.394 -4.478 -9.597 1.00 65.75 95 VAL A N 1
ATOM 769 C CA . VAL A 1 95 ? 11.050 -4.525 -9.019 1.00 65.75 95 VAL A CA 1
ATOM 770 C C . VAL A 1 95 ? 10.407 -5.820 -9.490 1.00 65.75 95 VAL A C 1
ATOM 772 O O . VAL A 1 95 ? 10.427 -6.133 -10.674 1.00 65.75 95 VAL A O 1
ATOM 775 N N . ALA A 1 96 ? 9.846 -6.589 -8.564 1.00 64.88 96 ALA A N 1
ATOM 776 C CA . ALA A 1 96 ? 9.081 -7.778 -8.902 1.00 64.88 96 ALA A CA 1
ATOM 777 C C . ALA A 1 96 ? 7.673 -7.613 -8.345 1.00 64.88 96 ALA A C 1
ATOM 779 O O . ALA A 1 96 ? 7.454 -7.733 -7.143 1.00 64.88 96 ALA A O 1
ATOM 780 N N . GLU A 1 97 ? 6.711 -7.368 -9.228 1.00 69.31 97 GLU A N 1
ATOM 781 C CA . GLU A 1 97 ? 5.294 -7.242 -8.869 1.00 69.31 97 GLU A CA 1
ATOM 782 C C . GLU A 1 97 ? 4.763 -8.486 -8.140 1.00 69.31 97 GLU A C 1
ATOM 784 O O . GLU A 1 97 ? 4.001 -8.371 -7.186 1.00 69.31 97 GLU A O 1
ATOM 789 N N . ARG A 1 98 ? 5.267 -9.680 -8.479 1.00 74.00 98 ARG A N 1
ATOM 790 C CA . ARG A 1 98 ? 4.958 -10.929 -7.763 1.00 74.00 98 ARG A CA 1
ATOM 791 C C . ARG A 1 98 ? 5.402 -10.930 -6.298 1.00 74.00 98 ARG A C 1
ATOM 793 O O . ARG A 1 98 ? 4.855 -11.675 -5.492 1.00 74.00 98 ARG A O 1
ATOM 800 N N . LEU A 1 99 ? 6.372 -10.096 -5.922 1.00 72.62 99 LEU A N 1
ATOM 801 C CA . LEU A 1 99 ? 6.739 -9.929 -4.517 1.00 72.62 99 LEU A CA 1
ATOM 802 C C . LEU A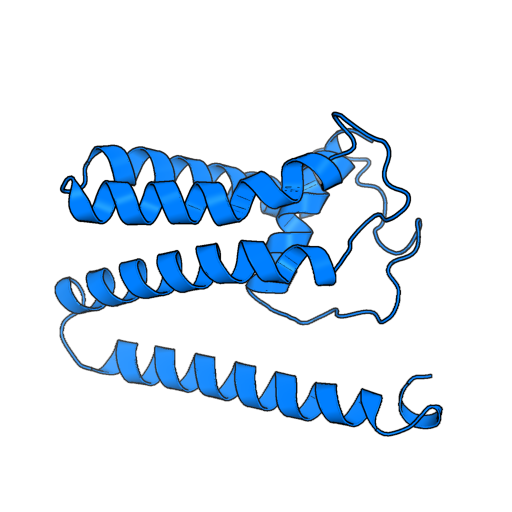 1 99 ? 5.727 -9.085 -3.749 1.00 72.62 99 LEU A C 1
ATOM 804 O O . LEU A 1 99 ? 5.766 -9.108 -2.526 1.00 72.62 99 LEU A O 1
ATOM 808 N N . LEU A 1 100 ? 4.815 -8.385 -4.431 1.00 80.06 100 LEU A N 1
ATOM 809 C CA . LEU A 1 100 ? 3.776 -7.569 -3.808 1.00 80.06 100 LEU A CA 1
ATOM 810 C C . LEU A 1 100 ? 2.574 -8.392 -3.327 1.00 80.06 100 LEU A C 1
ATOM 812 O O . LEU A 1 100 ? 1.791 -7.868 -2.538 1.00 80.06 100 LEU A O 1
ATOM 816 N N . TYR A 1 101 ? 2.429 -9.672 -3.703 1.00 82.69 101 TYR A N 1
ATOM 817 C CA . TYR A 1 101 ? 1.297 -10.502 -3.255 1.00 82.69 101 TYR A CA 1
ATOM 818 C C . TYR A 1 101 ? 1.248 -10.672 -1.731 1.00 82.69 101 TYR A C 1
ATOM 820 O O . TYR A 1 101 ? 0.206 -10.449 -1.116 1.00 82.69 101 TYR A O 1
ATOM 828 N N . ILE A 1 102 ? 2.376 -11.021 -1.103 1.00 84.12 102 ILE A N 1
ATOM 829 C CA . ILE A 1 102 ? 2.443 -11.193 0.357 1.00 84.12 102 ILE A CA 1
ATOM 830 C C . ILE A 1 102 ? 2.284 -9.836 1.077 1.00 84.12 102 ILE A C 1
ATOM 832 O O . ILE A 1 102 ? 1.408 -9.730 1.938 1.00 84.12 102 ILE A O 1
ATOM 836 N N . PRO A 1 103 ? 3.012 -8.764 0.702 1.00 85.62 103 PRO A N 1
ATOM 837 C CA . PRO A 1 103 ? 2.791 -7.421 1.231 1.00 85.62 103 PRO A CA 1
ATOM 838 C C . PRO A 1 103 ? 1.354 -6.908 1.085 1.00 85.62 103 PRO A C 1
ATOM 840 O O . PRO A 1 103 ? 0.861 -6.237 1.992 1.00 85.62 103 PRO A O 1
ATOM 843 N N . SER A 1 104 ? 0.648 -7.258 0.002 1.00 86.50 104 SER A N 1
ATOM 844 C CA . SER A 1 104 ? -0.760 -6.879 -0.204 1.00 86.50 104 SER A CA 1
ATOM 845 C C . SER A 1 104 ? -1.668 -7.407 0.905 1.00 86.50 104 SER A C 1
ATOM 847 O O . SER A 1 104 ? -2.604 -6.721 1.309 1.00 86.50 104 SER A O 1
ATOM 849 N N . PHE A 1 105 ? -1.378 -8.587 1.462 1.00 88.12 105 PHE A N 1
ATOM 850 C CA . PHE A 1 105 ? -2.130 -9.116 2.600 1.00 88.12 105 PHE A CA 1
ATOM 851 C C . PHE A 1 105 ? -1.968 -8.233 3.847 1.00 88.12 105 PHE A C 1
ATOM 853 O O . PHE A 1 105 ? -2.957 -7.859 4.486 1.00 88.12 105 PHE A O 1
ATOM 860 N N . GLY A 1 106 ? -0.728 -7.837 4.158 1.00 89.12 106 GLY A N 1
ATOM 861 C CA . GLY A 1 106 ? -0.438 -6.891 5.238 1.00 89.12 106 GLY A CA 1
ATOM 862 C C . GLY A 1 106 ? -1.110 -5.535 5.004 1.00 89.12 106 GLY A C 1
ATOM 863 O O . GLY A 1 106 ? -1.727 -4.974 5.913 1.00 89.12 106 GLY A O 1
ATOM 864 N N . TRP A 1 107 ? -1.076 -5.049 3.763 1.00 88.62 107 TRP A N 1
ATOM 865 C CA . TRP A 1 107 ? -1.731 -3.809 3.357 1.00 88.62 107 TRP A CA 1
ATOM 866 C C . TRP A 1 107 ? -3.250 -3.845 3.579 1.00 88.62 107 TRP A C 1
ATOM 868 O O . TRP A 1 107 ? -3.796 -2.971 4.254 1.00 88.62 107 TRP A O 1
ATOM 878 N N . CYS A 1 108 ? -3.937 -4.887 3.103 1.00 90.38 108 CYS A N 1
ATOM 879 C CA . CYS A 1 108 ? -5.381 -5.055 3.287 1.00 90.38 108 CYS A CA 1
ATOM 880 C C . CYS A 1 108 ? -5.778 -5.086 4.770 1.00 90.38 108 CYS A C 1
ATOM 882 O O . CYS A 1 108 ? -6.770 -4.467 5.165 1.00 90.38 108 CYS A O 1
ATOM 884 N N . ALA A 1 109 ? -4.983 -5.750 5.612 1.00 90.44 109 ALA A N 1
ATOM 885 C CA . ALA A 1 109 ? -5.217 -5.770 7.051 1.00 90.44 109 ALA A CA 1
ATOM 886 C C . ALA A 1 109 ? -5.052 -4.374 7.691 1.00 90.44 109 ALA A C 1
ATOM 888 O O . ALA A 1 109 ? -5.871 -3.990 8.531 1.00 90.44 109 ALA A O 1
ATOM 889 N N . LEU A 1 110 ? -4.052 -3.581 7.275 1.00 90.12 110 LEU A N 1
ATOM 890 C CA . LEU A 1 110 ? -3.899 -2.184 7.718 1.00 90.12 110 LEU A CA 1
ATOM 891 C C . LEU A 1 110 ? -5.080 -1.312 7.278 1.00 90.12 110 LEU A C 1
ATOM 893 O O . LEU A 1 110 ? -5.610 -0.559 8.098 1.00 90.12 110 LEU A O 1
ATOM 897 N N . VAL A 1 111 ? -5.527 -1.446 6.026 1.00 90.88 111 VAL A N 1
ATOM 898 C CA . VAL A 1 111 ? -6.695 -0.724 5.493 1.00 90.88 111 VAL A CA 1
ATOM 899 C C . VAL A 1 111 ? -7.957 -1.078 6.279 1.00 90.88 111 VAL A C 1
ATOM 901 O O . VAL A 1 111 ? -8.704 -0.178 6.660 1.00 90.88 111 VAL A O 1
ATOM 904 N N . GLY A 1 112 ? -8.172 -2.357 6.602 1.00 90.88 112 GLY A N 1
ATOM 905 C CA . GLY A 1 112 ? -9.314 -2.801 7.407 1.00 90.88 112 GLY A CA 1
ATOM 906 C C . GLY A 1 112 ? -9.323 -2.192 8.813 1.00 90.88 112 GLY A C 1
ATOM 907 O O . GLY A 1 112 ? -10.344 -1.665 9.263 1.00 90.88 112 GLY A O 1
ATOM 908 N N . VAL A 1 113 ? -8.174 -2.189 9.497 1.00 91.00 113 VAL A N 1
ATOM 909 C CA . VAL A 1 113 ? -8.033 -1.540 10.811 1.00 91.00 113 VAL A CA 1
ATOM 910 C C . VAL A 1 113 ? -8.229 -0.021 10.704 1.00 91.00 113 VAL A C 1
ATOM 912 O O . VAL A 1 113 ? -8.897 0.574 11.553 1.00 91.00 113 VAL A O 1
ATOM 915 N N . GLY A 1 114 ? -7.690 0.611 9.659 1.00 90.00 114 GLY A N 1
ATOM 916 C CA . GLY A 1 114 ? -7.871 2.035 9.379 1.00 90.00 114 GLY A CA 1
ATOM 917 C C . GLY A 1 114 ? -9.339 2.402 9.164 1.00 90.00 114 GLY A C 1
ATOM 918 O O . GLY A 1 114 ? -9.852 3.295 9.838 1.00 90.00 114 GLY A O 1
ATOM 919 N N . ALA A 1 115 ? -10.047 1.658 8.314 1.00 90.38 115 ALA A N 1
ATOM 920 C CA . ALA A 1 115 ? -11.474 1.841 8.059 1.00 90.38 115 ALA A CA 1
ATOM 921 C C . ALA A 1 115 ? -12.310 1.669 9.338 1.00 90.38 115 ALA A C 1
ATOM 923 O O . ALA A 1 115 ? -13.196 2.478 9.612 1.00 90.38 115 ALA A O 1
ATOM 924 N N . ALA A 1 116 ? -11.988 0.675 10.174 1.00 90.12 116 ALA A N 1
ATOM 925 C CA . ALA A 1 116 ? -12.648 0.482 11.465 1.00 90.12 116 ALA A CA 1
ATOM 926 C C . ALA A 1 116 ? -12.430 1.662 12.431 1.00 90.12 116 ALA A C 1
ATOM 928 O O . ALA A 1 116 ? -13.318 1.975 13.224 1.00 90.12 116 ALA A O 1
ATOM 929 N N . ARG A 1 117 ? -11.277 2.343 12.370 1.00 89.00 117 ARG A N 1
ATOM 930 C CA . ARG A 1 117 ? -11.018 3.562 13.158 1.00 89.00 117 ARG A CA 1
ATOM 931 C C . ARG A 1 117 ? -11.760 4.769 12.614 1.00 89.00 117 ARG A C 1
ATOM 933 O O . ARG A 1 117 ? -12.399 5.470 13.395 1.00 89.00 117 ARG A O 1
ATOM 940 N N . VAL A 1 118 ? -11.728 4.982 11.299 1.00 91.06 118 VAL A N 1
ATOM 941 C CA . VAL A 1 118 ? -12.488 6.058 10.644 1.00 91.06 118 VAL A CA 1
ATOM 942 C C . VAL A 1 118 ? -13.974 5.922 10.974 1.00 91.06 118 VAL A C 1
ATOM 944 O O . VAL A 1 118 ? -14.599 6.908 11.343 1.00 91.06 118 VAL A O 1
ATOM 947 N N . ALA A 1 119 ? -14.507 4.697 10.980 1.00 90.69 119 ALA A N 1
ATOM 948 C CA . ALA A 1 119 ? -15.888 4.414 11.368 1.00 90.69 119 ALA A CA 1
ATOM 949 C C . ALA A 1 119 ? -16.262 4.864 12.790 1.00 90.69 119 ALA A C 1
ATOM 951 O O . ALA A 1 119 ? -17.439 5.108 13.046 1.00 90.69 119 ALA A O 1
ATOM 952 N N . ARG A 1 120 ? -15.293 4.921 13.713 1.00 89.50 120 ARG A N 1
ATOM 953 C CA . ARG A 1 120 ? -15.501 5.350 15.106 1.00 89.50 120 ARG A CA 1
ATOM 954 C C . ARG A 1 120 ? -15.349 6.861 15.285 1.00 89.50 120 ARG A C 1
ATOM 956 O O . ARG A 1 120 ? -15.943 7.405 16.205 1.00 89.50 120 ARG A O 1
ATOM 963 N N . VAL A 1 121 ? -14.526 7.508 14.457 1.00 91.12 121 VAL A N 1
ATOM 964 C CA . VAL A 1 121 ? -14.158 8.928 14.604 1.00 91.12 121 VAL A CA 1
ATOM 965 C C . VAL A 1 121 ? -15.005 9.835 13.716 1.00 91.12 121 VAL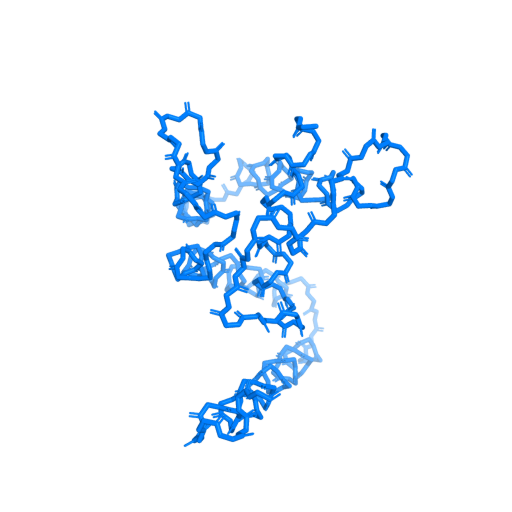 A C 1
ATOM 967 O O . VAL A 1 121 ? -15.393 10.915 14.146 1.00 91.12 121 VAL A O 1
ATOM 970 N N . VAL A 1 122 ? -15.289 9.414 12.482 1.00 92.38 122 VAL A N 1
ATOM 971 C CA . VAL A 1 122 ? -16.028 10.214 11.503 1.00 92.38 122 VAL A CA 1
ATOM 972 C C . VAL A 1 122 ? -17.513 9.856 11.580 1.00 92.38 122 VAL A C 1
ATOM 974 O O . VAL A 1 122 ? -17.890 8.747 11.183 1.00 92.38 122 VAL A O 1
ATOM 977 N N . PRO A 1 123 ? -18.376 10.767 12.068 1.00 86.94 123 PRO A N 1
ATOM 978 C CA . PRO A 1 123 ? -19.811 10.539 12.061 1.00 86.94 123 PRO A CA 1
ATOM 979 C C . PRO A 1 123 ? -20.350 10.529 10.622 1.00 86.94 123 PRO A C 1
ATOM 981 O O . PRO A 1 123 ? -19.880 11.251 9.745 1.00 86.94 123 PRO A O 1
ATOM 984 N N . GLY A 1 124 ? -21.369 9.704 10.376 1.00 89.69 124 GLY A N 1
ATOM 985 C CA . GLY A 1 124 ? -22.036 9.606 9.076 1.00 89.69 124 GLY A CA 1
ATOM 986 C C . GLY A 1 124 ? -21.518 8.489 8.161 1.00 89.69 124 GLY A C 1
ATOM 987 O O . GLY A 1 124 ? -20.586 7.748 8.472 1.00 89.69 124 GLY A O 1
ATOM 988 N N . ARG A 1 125 ? -22.193 8.324 7.016 1.00 90.88 125 ARG A N 1
ATOM 989 C CA . ARG A 1 125 ? -21.933 7.239 6.046 1.00 90.88 125 ARG A CA 1
ATOM 990 C C . ARG A 1 125 ? -21.107 7.685 4.833 1.00 90.88 125 ARG A C 1
ATOM 992 O O . ARG A 1 125 ? -20.685 6.831 4.064 1.00 90.88 125 ARG A O 1
ATOM 999 N N . GLY A 1 126 ? -20.835 8.987 4.685 1.00 92.19 126 GLY A N 1
ATOM 1000 C CA . GLY A 1 126 ? -20.125 9.566 3.533 1.00 92.19 126 GLY A CA 1
ATOM 1001 C C . GLY A 1 126 ? -18.780 8.899 3.240 1.00 92.19 126 GLY A C 1
ATOM 1002 O O . GLY A 1 126 ? -18.524 8.496 2.109 1.00 92.19 126 GLY A O 1
ATOM 1003 N N . TRP A 1 127 ? -17.962 8.670 4.273 1.00 92.44 127 TRP A N 1
ATOM 1004 C CA . TRP A 1 127 ? -16.665 8.000 4.123 1.00 92.44 127 TRP A CA 1
ATOM 1005 C C . TRP A 1 127 ? -16.791 6.560 3.598 1.00 92.44 127 TRP A C 1
ATOM 1007 O O . TRP A 1 127 ? -15.904 6.097 2.886 1.00 92.44 127 TRP A O 1
ATOM 1017 N N . ARG A 1 128 ? -17.896 5.855 3.897 1.00 91.88 128 ARG A N 1
ATOM 1018 C CA . ARG A 1 128 ? -18.148 4.497 3.384 1.00 91.88 128 ARG A CA 1
ATOM 1019 C C . ARG A 1 128 ? -18.421 4.531 1.889 1.00 91.88 128 ARG A C 1
ATOM 1021 O O . ARG A 1 128 ? -17.876 3.707 1.167 1.00 91.88 128 ARG A O 1
ATOM 1028 N N . TYR A 1 129 ? -19.226 5.488 1.426 1.00 93.81 129 TYR A N 1
ATOM 1029 C CA . TYR A 1 129 ? -19.492 5.663 -0.003 1.00 93.81 129 TYR A CA 1
ATOM 1030 C C . TYR A 1 129 ? -18.228 6.065 -0.761 1.00 93.81 129 TYR A C 1
ATOM 1032 O O . TYR A 1 129 ? -17.962 5.496 -1.813 1.00 93.81 129 TYR A O 1
ATOM 1040 N N . LEU A 1 130 ? -17.407 6.960 -0.200 1.00 93.56 130 LEU A N 1
ATOM 1041 C CA . LEU A 1 130 ? -16.106 7.309 -0.780 1.00 93.56 130 LEU A CA 1
ATOM 1042 C C . LEU A 1 130 ? -15.167 6.098 -0.854 1.00 93.56 130 LEU A C 1
ATOM 1044 O O . LEU A 1 130 ? -14.548 5.864 -1.887 1.00 93.56 130 LEU A O 1
ATOM 1048 N N . PHE A 1 131 ? -15.093 5.298 0.212 1.00 92.38 131 PHE A N 1
ATOM 1049 C CA . PHE A 1 131 ? -14.287 4.079 0.235 1.00 92.38 131 PHE A CA 1
ATOM 1050 C C . PHE A 1 131 ? -14.766 3.051 -0.802 1.00 92.38 131 PHE A C 1
ATOM 1052 O O . PHE A 1 131 ? -13.955 2.503 -1.543 1.00 92.38 131 PHE A O 1
ATOM 1059 N N . LEU A 1 132 ? -16.079 2.830 -0.908 1.00 93.44 132 LEU A N 1
ATOM 1060 C CA . LEU A 1 132 ? -16.666 1.933 -1.907 1.00 93.44 132 LEU A CA 1
ATOM 1061 C C . LEU A 1 132 ? -16.451 2.439 -3.338 1.00 93.44 132 LEU A C 1
ATOM 1063 O O . LEU A 1 132 ? -16.121 1.645 -4.213 1.00 93.44 132 LEU A O 1
ATOM 1067 N N . ALA A 1 133 ? -16.593 3.744 -3.575 1.00 93.94 133 ALA A N 1
ATOM 1068 C CA . ALA A 1 133 ? -16.328 4.351 -4.877 1.00 93.94 133 ALA A CA 1
ATOM 1069 C C . ALA A 1 133 ? -14.856 4.183 -5.284 1.00 93.94 133 ALA A C 1
ATOM 1071 O O . ALA A 1 133 ? -14.575 3.833 -6.429 1.00 93.94 133 ALA A O 1
ATOM 1072 N N . LEU A 1 134 ? -13.924 4.360 -4.340 1.00 91.75 134 LEU A N 1
ATOM 1073 C CA . LEU A 1 134 ? -12.500 4.114 -4.565 1.00 91.75 134 LEU A CA 1
ATOM 1074 C C . LEU A 1 134 ? -12.230 2.643 -4.908 1.00 91.75 134 LEU A C 1
ATOM 1076 O O . LEU A 1 134 ? -11.536 2.367 -5.884 1.00 91.75 134 LEU A O 1
ATOM 1080 N N . LEU A 1 135 ? -12.800 1.700 -4.148 1.00 91.31 135 LEU A N 1
ATOM 1081 C CA . LEU A 1 135 ? -12.666 0.270 -4.443 1.00 91.31 135 LEU A CA 1
ATOM 1082 C C . LEU A 1 135 ? -13.219 -0.074 -5.829 1.00 91.31 135 LEU A C 1
ATOM 1084 O O . LEU A 1 135 ? -12.553 -0.771 -6.590 1.00 91.31 135 LEU A O 1
ATOM 1088 N N . LEU A 1 136 ? -14.393 0.453 -6.184 1.00 93.38 136 LEU A N 1
ATOM 1089 C CA . LEU A 1 136 ? -14.995 0.235 -7.496 1.00 93.38 136 LEU A CA 1
ATOM 1090 C C . LEU A 1 136 ? -14.108 0.788 -8.619 1.00 93.38 136 LEU A C 1
ATOM 1092 O O . LEU A 1 136 ? -13.882 0.098 -9.612 1.00 93.38 136 LEU A O 1
ATOM 1096 N N . ALA A 1 137 ? -13.563 1.995 -8.455 1.00 90.81 137 ALA A N 1
ATOM 1097 C CA . ALA A 1 137 ? -12.638 2.585 -9.419 1.00 90.81 137 ALA A CA 1
ATOM 1098 C C . ALA A 1 137 ? -11.378 1.722 -9.612 1.00 90.81 137 ALA A C 1
ATOM 1100 O O . ALA A 1 137 ? -10.950 1.511 -10.749 1.00 90.81 137 ALA A O 1
ATOM 1101 N N . LEU A 1 138 ? -10.817 1.174 -8.528 1.00 88.88 138 LEU A N 1
ATOM 1102 C CA . LEU A 1 138 ? -9.678 0.254 -8.597 1.00 88.88 138 LEU A CA 1
ATOM 1103 C C . LEU A 1 138 ? -10.054 -1.065 -9.288 1.00 88.88 138 LEU A C 1
ATOM 1105 O O . LEU A 1 138 ? -9.314 -1.513 -10.158 1.00 88.88 138 LEU A O 1
ATOM 1109 N N . CYS A 1 139 ? -11.218 -1.646 -8.985 1.00 88.94 139 CYS A N 1
ATOM 1110 C CA . CYS A 1 139 ? -11.713 -2.847 -9.665 1.00 88.94 139 CYS A CA 1
ATOM 1111 C C . CYS A 1 139 ? -11.894 -2.625 -11.173 1.00 88.94 139 CYS A C 1
ATOM 1113 O O . CYS A 1 139 ? -11.454 -3.452 -11.969 1.00 88.94 139 CYS A O 1
ATOM 1115 N N . LEU A 1 140 ? -12.496 -1.501 -11.575 1.00 89.75 140 LEU A N 1
ATOM 1116 C CA . LEU A 1 140 ? -12.667 -1.144 -12.986 1.00 89.75 140 LEU A CA 1
ATOM 1117 C C . LEU A 1 140 ? -11.320 -0.956 -13.686 1.00 89.75 140 LEU A C 1
ATOM 1119 O O . LEU A 1 140 ? -11.151 -1.384 -14.827 1.00 89.75 140 LEU A O 1
ATOM 1123 N N . LYS A 1 141 ? -10.347 -0.349 -13.001 1.00 86.69 141 LYS A N 1
ATOM 1124 C CA . LYS A 1 141 ? -8.989 -0.202 -13.523 1.00 86.69 141 LYS A CA 1
ATOM 1125 C C . LYS A 1 141 ? -8.323 -1.559 -13.746 1.00 86.69 141 LYS A C 1
ATOM 1127 O O . LYS A 1 141 ? -7.760 -1.777 -14.815 1.00 86.69 141 LYS A O 1
ATOM 1132 N N . THR A 1 142 ? -8.433 -2.473 -12.784 1.00 86.25 142 THR A N 1
ATOM 1133 C CA . THR A 1 142 ? -7.926 -3.845 -12.917 1.00 86.25 142 THR A CA 1
ATOM 1134 C C . THR A 1 142 ? -8.615 -4.583 -14.062 1.00 86.25 142 THR A C 1
ATOM 1136 O O . THR A 1 142 ? -7.942 -5.218 -14.865 1.00 86.25 142 THR A O 1
ATOM 1139 N N . ALA A 1 143 ? -9.937 -4.450 -14.200 1.00 87.44 143 ALA A N 1
ATOM 1140 C CA . ALA A 1 143 ? -10.681 -5.070 -15.294 1.00 87.44 143 ALA A CA 1
ATOM 1141 C C . ALA A 1 143 ? -10.224 -4.556 -16.668 1.00 87.44 143 ALA A C 1
ATOM 1143 O O . ALA A 1 143 ? -10.017 -5.359 -17.572 1.00 87.44 143 ALA A O 1
ATOM 1144 N N . ARG A 1 144 ? -10.002 -3.240 -16.811 1.00 86.31 144 ARG A N 1
ATOM 1145 C CA . ARG A 1 144 ? -9.434 -2.659 -18.040 1.00 86.31 144 ARG A CA 1
ATOM 1146 C C . ARG A 1 144 ? -8.031 -3.188 -18.316 1.00 86.31 144 ARG A C 1
ATOM 1148 O O . ARG A 1 144 ? -7.766 -3.600 -19.433 1.00 86.31 144 ARG A O 1
ATOM 1155 N N . ARG A 1 145 ? -7.165 -3.238 -17.299 1.00 82.19 145 ARG A N 1
ATOM 1156 C CA . ARG A 1 145 ? -5.792 -3.746 -17.445 1.00 82.19 145 ARG A CA 1
ATOM 1157 C C . ARG A 1 145 ? -5.757 -5.224 -17.829 1.00 82.19 145 ARG A C 1
ATOM 1159 O O . ARG A 1 145 ? -4.883 -5.619 -18.582 1.00 82.19 145 ARG A O 1
ATOM 1166 N N . ASN A 1 146 ? -6.705 -6.033 -17.358 1.00 84.44 146 ASN A N 1
ATOM 1167 C CA . ASN A 1 146 ? -6.800 -7.443 -17.741 1.00 84.44 146 ASN A CA 1
ATOM 1168 C C . ASN A 1 146 ? -7.102 -7.639 -19.236 1.00 84.44 146 ASN A C 1
ATOM 1170 O O . ASN A 1 146 ? -6.753 -8.686 -19.774 1.00 84.44 146 ASN A O 1
ATOM 1174 N N . LEU A 1 147 ? -7.715 -6.655 -19.910 1.00 83.69 147 LEU A N 1
ATOM 1175 C CA . LEU A 1 147 ? -7.951 -6.724 -21.357 1.00 83.69 147 LEU A CA 1
ATOM 1176 C C . LEU A 1 147 ? -6.641 -6.673 -22.150 1.00 83.69 147 LEU A C 1
ATOM 1178 O O . LEU A 1 147 ? -6.529 -7.362 -23.159 1.00 83.69 147 LEU A O 1
ATOM 1182 N N . ASP A 1 148 ? -5.637 -5.940 -21.660 1.00 80.31 148 ASP A N 1
ATOM 1183 C CA . ASP A 1 148 ? -4.321 -5.838 -22.309 1.00 80.31 148 ASP A CA 1
ATOM 1184 C C . ASP A 1 148 ? -3.638 -7.219 -22.419 1.00 80.31 148 ASP A C 1
ATOM 1186 O O . ASP A 1 148 ? -2.897 -7.485 -23.363 1.00 80.31 148 ASP A O 1
ATOM 1190 N N . TRP A 1 149 ? -3.952 -8.138 -21.497 1.00 74.88 149 TRP A N 1
ATOM 1191 C CA . TRP A 1 149 ? -3.418 -9.505 -21.444 1.00 74.88 149 TRP A CA 1
ATOM 1192 C C . TRP A 1 149 ? -4.204 -10.524 -22.283 1.00 74.88 149 TRP A C 1
ATOM 1194 O O . TRP A 1 149 ? -3.868 -11.709 -22.270 1.00 74.88 149 TRP A O 1
ATOM 1204 N N . HIS A 1 150 ? -5.253 -10.106 -22.998 1.00 78.94 150 HIS A N 1
ATOM 1205 C CA . HIS A 1 150 ? -6.097 -11.024 -23.767 1.00 78.94 150 HIS A CA 1
ATOM 1206 C C . HIS A 1 150 ? -5.385 -11.592 -25.006 1.00 78.94 150 HIS A C 1
ATOM 1208 O O . HIS A 1 150 ? -5.646 -12.725 -25.410 1.00 78.94 150 HIS A O 1
ATOM 1214 N N . SER A 1 151 ? -4.478 -10.831 -25.622 1.00 78.19 151 SER A N 1
ATOM 1215 C CA . SER A 1 151 ? -3.743 -11.258 -26.815 1.00 78.19 151 SER A CA 1
ATOM 1216 C C . SER A 1 151 ? -2.303 -10.746 -26.800 1.00 78.19 151 SER A C 1
ATOM 1218 O O . SER A 1 151 ? -1.990 -9.779 -26.112 1.00 78.19 151 SER A O 1
ATOM 1220 N N . ARG A 1 152 ? -1.407 -11.375 -27.574 1.00 70.56 152 ARG A N 1
ATOM 1221 C CA . ARG A 1 152 ? -0.040 -10.844 -27.733 1.00 70.56 152 ARG A CA 1
ATOM 1222 C C . ARG A 1 152 ? -0.040 -9.477 -28.411 1.00 70.56 152 ARG A C 1
ATOM 1224 O O . ARG A 1 152 ? 0.771 -8.646 -28.044 1.00 70.56 152 ARG A O 1
ATOM 1231 N N . GLU A 1 153 ? -0.943 -9.242 -29.359 1.00 74.38 153 GLU A N 1
ATOM 1232 C CA . GLU A 1 153 ? -1.023 -7.983 -30.113 1.00 74.38 153 GLU A CA 1
ATOM 1233 C C . GLU A 1 153 ? -1.478 -6.800 -29.252 1.00 74.38 153 GLU A C 1
ATOM 1235 O O . GLU A 1 153 ? -1.115 -5.672 -29.535 1.00 74.38 153 GLU A O 1
ATOM 1240 N N . THR A 1 154 ? -2.238 -7.048 -28.183 1.00 70.62 154 THR A N 1
ATOM 1241 C CA . THR A 1 154 ? -2.631 -6.015 -27.208 1.00 70.62 154 THR A CA 1
ATOM 1242 C C . THR A 1 154 ? -1.576 -5.770 -26.127 1.00 70.62 154 THR A C 1
ATOM 1244 O O . THR A 1 154 ? -1.711 -4.830 -25.345 1.00 70.62 154 THR A O 1
ATOM 1247 N N . LEU A 1 155 ? -0.552 -6.627 -26.050 1.00 62.81 155 LEU A N 1
ATOM 1248 C CA . LEU A 1 155 ? 0.509 -6.567 -25.043 1.00 62.81 155 LEU A CA 1
ATOM 1249 C C . LEU A 1 155 ? 1.709 -5.709 -25.494 1.00 62.81 155 LEU A C 1
ATOM 1251 O O . LEU A 1 155 ? 2.454 -5.230 -24.637 1.00 62.81 155 LEU A O 1
ATOM 1255 N N . PHE A 1 156 ? 1.902 -5.545 -26.809 1.00 61.56 156 PHE A N 1
ATOM 1256 C CA . PHE A 1 156 ? 3.000 -4.801 -27.444 1.00 61.56 156 PHE A CA 1
ATOM 1257 C C . PHE A 1 156 ? 2.479 -3.556 -28.163 1.00 61.56 156 PHE A C 1
ATOM 1259 O O . PHE A 1 156 ? 3.221 -2.549 -28.167 1.00 61.56 156 PHE A O 1
#

Organism: Cherax quadricarinatus (NCBI:txid27406)

InterPro domains:
  IPR013618 Protein O-mannosyl-transferase TMTC, DUF1736 [PF08409] (1-52)
  IPR052943 TMTC O-mannosyl-transferase [PTHR44809] (1-156)

Foldseek 3Di:
DVLLLLLLLLVLVCCLVPVPDDAPAQAPPNDPDDPDPPPCSVVSSVVVVVVLVVLLVVLVVDDPVLSVLSVVLSCQQPVLCPVVSCPVHDDNGVDDNVSCPSNSVSVVSVVVSVVVVCPVVPPDCVVVVVVVVVVVVVVVVVVVVVVCVPDPVSVD

pLDDT: mean 79.92, std 10.18, range [54.81, 93.94]

Sequence (156 aa):
RFLTFCYLPAHNVWLLLCPVTLSYDWQMESIPLVSTLLDGRNMASISLYTSLLLLMVSALRQRRRERLVVVWSLLVLCLPFLPATNVFFRVGFVVAERLLYIPSFGWCALVGVGAARVARVVPGRGWRYLFLALLLALCLKTARRNLDWHSRETLF

Secondary structure (DSSP, 8-state):
-HHHHHHHHHHHHHHHH------S---TTSS-----TT-THHHHHHHHHHHHHHHHHHHHTS-HHHHHHHHHHHHHHHGGGTTTTTSSS--S-S--GGGGHHHHHHHHHHHHHHHHHHHHHS-SSHHHHHHHHHHHHHHHHHHHHHHHTS-STTT-

Radius of gyration: 17.7 Å; chains: 1; bounding box: 45×29×53 Å